Protein AF-A0A7R9KIY1-F1 (afdb_monomer_lite)

Foldseek 3Di:
DVVVLVVLQCVLQVLQVVLVVCCVVPPQPCVPDPVSVVVNVVSNVVSVVSNVCNVVCVCVVCCVPDPPVVVVVVVVVVVVVDPDPPDVVNVVVVVVVVVVVVVVVVVVVVVVVVVD

InterPro domains:
  IPR000276 G protein-coupled receptor, rhodopsin-like [PF00001] (1-62)
  IPR017452 GPCR, rhodopsin-like, 7TM [PS50262] (1-62)

Radius of gyration: 32.52 Å; chains: 1; bounding box: 40×42×98 Å

Sequence (116 aa):
MLITIVILFAVCWLPIHIFNIIVWFFPPNINKSKTLYMTYVFSYFFSHFLSMSHSFINPFVYGFMSENFKLSLRRLLTRMRYKPRLTDTEMDKLEALETSHNTQELSRLNSLIKRN

Structure (mmCIF, N/CA/C/O backbone):
data_AF-A0A7R9KIY1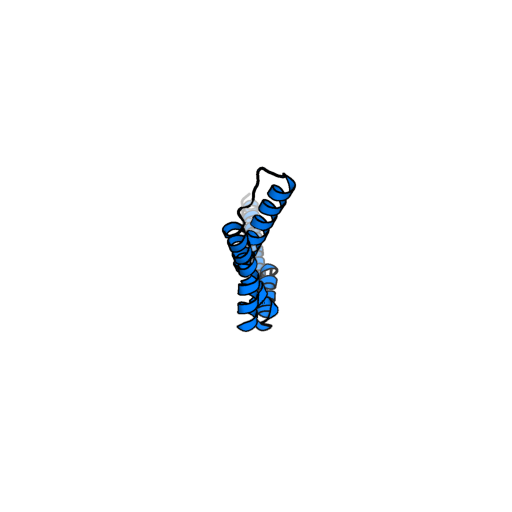-F1
#
_entry.id   AF-A0A7R9KIY1-F1
#
loop_
_atom_site.group_PDB
_atom_site.id
_atom_site.type_symbol
_atom_site.label_atom_id
_atom_site.label_alt_id
_atom_site.label_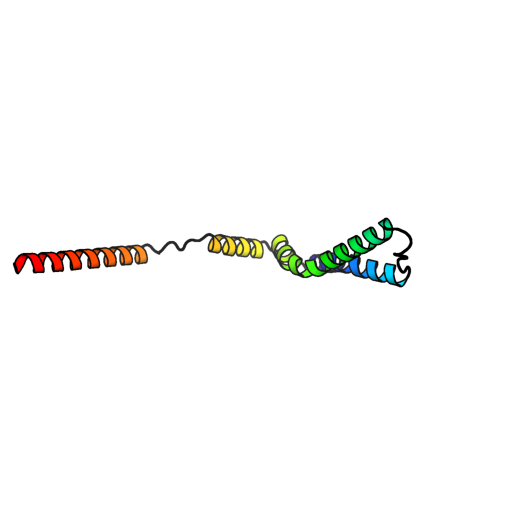comp_id
_atom_site.label_asym_id
_atom_site.label_entity_id
_atom_site.label_seq_id
_atom_site.pdbx_PDB_ins_code
_atom_site.Cartn_x
_atom_site.Cartn_y
_atom_site.Cartn_z
_atom_site.occupancy
_atom_site.B_iso_or_equiv
_atom_site.auth_seq_id
_atom_site.auth_comp_id
_atom_site.auth_asym_id
_atom_site.auth_atom_id
_atom_site.pdbx_PDB_model_num
ATOM 1 N N . MET A 1 1 ? -16.150 -12.397 -0.263 1.00 69.12 1 MET A N 1
ATOM 2 C CA . MET A 1 1 ? -14.882 -12.065 0.423 1.00 69.12 1 MET A CA 1
ATOM 3 C C . MET A 1 1 ? -13.694 -12.554 -0.376 1.00 69.12 1 MET A C 1
ATOM 5 O O . MET A 1 1 ? -12.835 -11.758 -0.720 1.00 69.12 1 MET A O 1
ATOM 9 N N . LEU A 1 2 ? -13.696 -13.831 -0.754 1.00 76.38 2 LEU A N 1
ATOM 10 C CA . LEU A 1 2 ? -12.615 -14.452 -1.516 1.00 76.38 2 LEU A CA 1
ATOM 11 C C . LEU A 1 2 ? -12.383 -13.805 -2.894 1.00 76.38 2 LEU A C 1
ATOM 13 O O . LEU A 1 2 ? -11.256 -13.459 -3.217 1.00 76.38 2 LEU A O 1
ATOM 17 N N . ILE A 1 3 ? -13.451 -13.534 -3.652 1.00 77.25 3 ILE A N 1
ATOM 18 C CA . ILE A 1 3 ? -13.353 -12.897 -4.980 1.00 77.25 3 ILE A CA 1
ATOM 19 C C . ILE A 1 3 ? -12.703 -11.505 -4.896 1.00 77.25 3 ILE A C 1
ATOM 21 O O . ILE A 1 3 ? -11.846 -11.180 -5.706 1.00 77.25 3 ILE A O 1
ATOM 25 N N . THR A 1 4 ? -13.048 -10.702 -3.885 1.00 77.62 4 THR A N 1
ATOM 26 C CA . THR A 1 4 ? -12.449 -9.375 -3.663 1.00 77.62 4 THR A CA 1
ATOM 27 C C . THR A 1 4 ? -10.948 -9.474 -3.404 1.00 77.62 4 THR A C 1
ATOM 29 O O . THR A 1 4 ? -10.176 -8.724 -3.991 1.00 77.62 4 THR A O 1
ATOM 32 N N . ILE A 1 5 ? -10.529 -10.431 -2.573 1.00 78.88 5 ILE A N 1
ATOM 33 C CA . ILE A 1 5 ? -9.111 -10.681 -2.287 1.00 78.88 5 ILE A CA 1
ATOM 34 C C . ILE A 1 5 ? -8.377 -11.107 -3.563 1.00 78.88 5 ILE A C 1
ATOM 36 O O . ILE A 1 5 ? -7.315 -10.572 -3.859 1.00 78.88 5 ILE A O 1
ATOM 40 N N . VAL A 1 6 ? -8.967 -12.012 -4.349 1.00 83.25 6 VAL A N 1
ATOM 41 C CA . VAL A 1 6 ? -8.387 -12.496 -5.612 1.00 83.25 6 VAL A CA 1
ATOM 42 C C . VAL A 1 6 ? -8.244 -11.368 -6.635 1.00 83.25 6 VAL A C 1
ATOM 44 O O . VAL A 1 6 ? -7.194 -11.247 -7.260 1.00 83.25 6 VAL A O 1
ATOM 47 N N . ILE A 1 7 ? -9.257 -10.508 -6.779 1.00 82.75 7 ILE A N 1
ATOM 48 C CA . ILE A 1 7 ? -9.200 -9.357 -7.689 1.00 82.75 7 ILE A CA 1
ATOM 49 C C . ILE A 1 7 ? -8.109 -8.377 -7.250 1.00 82.75 7 ILE A C 1
ATOM 51 O O . ILE A 1 7 ? -7.324 -7.944 -8.087 1.00 82.75 7 ILE A O 1
ATOM 55 N N . LEU A 1 8 ? -8.013 -8.038 -5.960 1.00 81.31 8 LEU A N 1
ATOM 56 C CA . LEU A 1 8 ? -6.982 -7.102 -5.498 1.00 81.31 8 LEU A CA 1
ATOM 57 C C . LEU A 1 8 ? -5.574 -7.689 -5.601 1.00 81.31 8 LEU A C 1
ATOM 59 O O . LEU A 1 8 ? -4.653 -6.981 -6.001 1.00 81.31 8 LEU A O 1
ATOM 63 N N . PHE A 1 9 ? -5.410 -8.977 -5.299 1.00 81.25 9 PHE A N 1
ATOM 64 C CA . PHE A 1 9 ? -4.146 -9.673 -5.508 1.00 81.25 9 PHE A CA 1
ATOM 65 C C . PHE A 1 9 ? -3.722 -9.595 -6.978 1.00 81.25 9 PHE A C 1
ATOM 67 O O . PHE A 1 9 ? -2.605 -9.173 -7.279 1.00 81.25 9 PHE A O 1
ATOM 74 N N . ALA A 1 10 ? -4.644 -9.901 -7.897 1.00 84.62 10 ALA A N 1
ATOM 75 C CA . ALA A 1 10 ? -4.399 -9.799 -9.328 1.00 84.62 10 ALA A CA 1
ATOM 76 C C . ALA A 1 10 ? -4.047 -8.363 -9.747 1.00 84.62 10 ALA A C 1
ATOM 78 O O . ALA A 1 10 ? -3.036 -8.164 -10.406 1.00 84.62 10 ALA A O 1
ATOM 79 N N . VAL A 1 11 ? -4.807 -7.347 -9.327 1.00 83.50 11 VAL A N 1
ATOM 80 C CA . VAL A 1 11 ? -4.558 -5.940 -9.703 1.00 83.50 11 VAL A CA 1
ATOM 81 C C . VAL A 1 11 ? -3.218 -5.418 -9.171 1.00 83.50 11 VAL A C 1
ATOM 83 O O . VAL A 1 11 ? -2.573 -4.618 -9.844 1.00 83.50 11 VAL A O 1
ATOM 86 N N . CYS A 1 12 ? -2.761 -5.875 -8.004 1.00 85.81 12 CYS A N 1
ATOM 87 C CA . CYS A 1 12 ? -1.471 -5.460 -7.446 1.00 85.81 12 CYS A CA 1
ATOM 88 C C . CYS A 1 12 ? -0.267 -6.146 -8.089 1.00 85.81 12 CYS A C 1
ATOM 90 O O . CYS A 1 12 ? 0.796 -5.537 -8.200 1.00 85.81 12 CYS A O 1
ATOM 92 N N . TRP A 1 13 ? -0.419 -7.401 -8.506 1.00 84.62 13 TRP A N 1
ATOM 93 C CA . TRP A 1 13 ? 0.678 -8.203 -9.050 1.00 84.62 13 TRP A CA 1
ATOM 94 C C . TRP A 1 13 ? 0.770 -8.130 -10.577 1.00 84.62 13 TRP A C 1
ATOM 96 O O . TRP A 1 13 ? 1.859 -8.185 -11.147 1.00 84.62 13 TRP A O 1
ATOM 106 N N . LEU A 1 14 ? -0.356 -7.952 -11.265 1.00 86.25 14 LEU A N 1
ATOM 107 C CA . LEU A 1 14 ? -0.417 -7.873 -12.723 1.00 86.25 14 LEU A CA 1
ATOM 108 C C . LEU A 1 14 ? 0.515 -6.798 -13.331 1.00 86.25 14 LEU A C 1
ATOM 110 O O . LEU A 1 14 ? 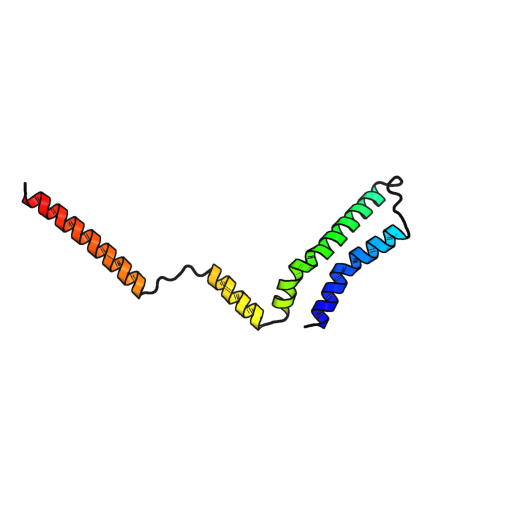1.219 -7.126 -14.284 1.00 86.25 14 LEU A O 1
ATOM 114 N N . PRO A 1 15 ? 0.611 -5.563 -12.800 1.00 86.50 15 PRO A N 1
ATOM 115 C CA . PRO A 1 15 ? 1.453 -4.510 -13.370 1.00 86.50 15 PRO A CA 1
ATOM 116 C C . PRO A 1 15 ? 2.933 -4.890 -13.408 1.00 86.50 15 PRO A C 1
ATOM 118 O O . PRO A 1 15 ? 3.596 -4.674 -14.420 1.00 86.50 15 PRO A O 1
ATOM 121 N N . ILE A 1 16 ? 3.448 -5.504 -12.336 1.00 88.00 16 ILE A N 1
ATOM 122 C CA . ILE A 1 16 ? 4.861 -5.887 -12.263 1.00 88.00 16 ILE A CA 1
ATOM 123 C C . ILE A 1 16 ? 5.174 -7.098 -13.142 1.00 88.00 16 ILE A C 1
ATOM 125 O O . ILE A 1 16 ? 6.228 -7.139 -13.774 1.00 88.00 16 ILE A O 1
ATOM 129 N N . HIS A 1 17 ? 4.244 -8.049 -13.260 1.00 88.56 17 HIS A N 1
ATOM 130 C CA . HIS A 1 17 ? 4.400 -9.169 -14.186 1.00 88.56 17 HIS A CA 1
ATOM 131 C C . HIS A 1 17 ? 4.373 -8.711 -15.643 1.00 88.56 17 HIS A C 1
ATOM 133 O O . HIS A 1 17 ? 5.241 -9.113 -16.414 1.00 88.56 17 HIS A O 1
ATOM 139 N N . ILE A 1 18 ? 3.438 -7.828 -16.007 1.00 88.94 18 ILE A N 1
ATOM 140 C CA . ILE A 1 18 ? 3.384 -7.235 -17.348 1.00 88.94 18 ILE A CA 1
ATOM 141 C C . ILE A 1 18 ? 4.674 -6.463 -17.634 1.00 88.94 18 ILE A C 1
ATOM 143 O O . ILE A 1 18 ? 5.273 -6.657 -18.689 1.00 88.94 18 ILE A O 1
ATOM 147 N N . PHE A 1 19 ? 5.140 -5.637 -16.694 1.00 88.31 19 PHE A N 1
ATOM 148 C CA . PHE A 1 19 ? 6.384 -4.888 -16.851 1.00 88.31 19 PHE A CA 1
ATOM 149 C C . PHE A 1 19 ? 7.584 -5.817 -17.078 1.00 88.31 19 PHE A C 1
ATOM 151 O O . PHE A 1 19 ? 8.323 -5.632 -18.041 1.00 88.31 19 PHE A O 1
ATOM 158 N N . ASN A 1 20 ? 7.743 -6.860 -16.258 1.00 87.69 20 ASN A N 1
ATOM 159 C CA . ASN A 1 20 ? 8.834 -7.824 -16.410 1.00 87.69 20 ASN A CA 1
ATOM 160 C C . ASN A 1 20 ? 8.783 -8.562 -17.755 1.00 87.69 20 ASN A C 1
ATOM 162 O O . ASN A 1 20 ? 9.823 -8.741 -18.385 1.00 87.69 20 ASN A O 1
ATOM 166 N N . ILE A 1 21 ? 7.591 -8.948 -18.222 1.00 91.50 21 ILE A N 1
ATOM 167 C CA . ILE A 1 21 ? 7.407 -9.581 -19.536 1.00 91.50 21 ILE A CA 1
ATOM 168 C C . ILE A 1 21 ? 7.824 -8.619 -20.656 1.00 91.50 21 ILE A C 1
ATOM 170 O O . ILE A 1 21 ? 8.582 -9.006 -21.543 1.00 91.50 21 ILE A O 1
ATOM 174 N N . ILE A 1 22 ? 7.383 -7.358 -20.604 1.00 88.19 22 ILE A N 1
ATOM 175 C CA . ILE A 1 22 ? 7.739 -6.344 -21.606 1.00 88.19 22 ILE A CA 1
ATOM 176 C C . ILE A 1 22 ? 9.253 -6.144 -21.655 1.00 88.19 22 ILE A C 1
ATOM 178 O O . ILE A 1 22 ? 9.820 -6.136 -22.740 1.00 88.19 22 ILE A O 1
ATOM 182 N N . VAL A 1 23 ? 9.914 -6.027 -20.504 1.00 87.06 23 VAL A N 1
ATOM 183 C CA . VAL A 1 23 ? 11.372 -5.847 -20.433 1.00 87.06 23 VAL A CA 1
ATOM 184 C C . VAL A 1 23 ? 12.122 -7.066 -20.964 1.00 87.06 23 VAL A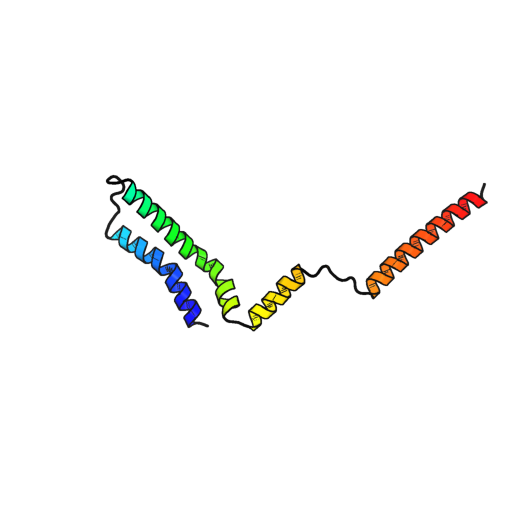 C 1
ATOM 186 O O . VAL A 1 23 ? 13.169 -6.912 -21.590 1.00 87.06 23 VAL A O 1
ATOM 189 N N . TRP A 1 24 ? 11.584 -8.266 -20.746 1.00 88.69 24 TRP A N 1
ATOM 190 C CA . TRP A 1 24 ? 12.185 -9.506 -21.227 1.00 88.69 24 TRP A CA 1
ATOM 191 C C . TRP A 1 24 ? 12.115 -9.641 -22.754 1.00 88.69 24 TRP A C 1
ATOM 193 O O . TRP A 1 24 ? 13.115 -9.983 -23.380 1.00 88.69 24 TRP A O 1
ATOM 203 N N . PHE A 1 25 ? 10.966 -9.331 -23.367 1.00 89.00 25 PHE A N 1
ATOM 204 C CA . PHE A 1 25 ? 10.793 -9.400 -24.826 1.00 89.00 25 PHE A CA 1
ATOM 205 C C . PHE A 1 25 ? 11.337 -8.173 -25.571 1.00 89.00 25 PHE A C 1
ATOM 207 O O . PHE A 1 25 ? 11.815 -8.291 -26.698 1.00 89.00 25 PHE A O 1
ATOM 214 N N . PHE A 1 26 ? 11.263 -6.994 -24.956 1.00 83.75 26 PHE A N 1
ATOM 215 C CA . PHE A 1 26 ? 11.650 -5.711 -25.539 1.00 83.75 26 PHE A CA 1
ATOM 216 C C . PHE A 1 26 ? 12.568 -4.958 -24.572 1.00 83.75 26 PHE A C 1
ATOM 218 O O . PHE A 1 26 ? 12.128 -4.021 -23.895 1.00 83.75 26 PHE A O 1
ATOM 225 N N . PRO A 1 27 ? 13.856 -5.340 -24.496 1.00 79.38 27 PRO A N 1
ATOM 226 C CA . PRO A 1 27 ? 14.798 -4.672 -23.615 1.00 79.38 27 PRO A CA 1
ATOM 227 C C . PRO A 1 27 ? 14.872 -3.178 -23.971 1.00 79.38 27 PRO A C 1
ATOM 229 O O . PRO A 1 27 ? 15.110 -2.820 -25.133 1.00 79.38 27 PRO A O 1
ATOM 232 N N . PRO A 1 28 ? 14.646 -2.278 -22.998 1.00 72.81 28 PRO A N 1
ATOM 233 C CA . PRO A 1 28 ? 14.578 -0.852 -23.259 1.00 72.81 28 PRO A CA 1
ATOM 234 C C . PRO A 1 28 ? 15.943 -0.347 -23.718 1.00 72.81 28 PRO A C 1
ATOM 236 O O . PRO A 1 28 ? 16.957 -0.502 -23.037 1.00 72.81 28 PRO A O 1
ATOM 239 N N . ASN A 1 29 ? 15.971 0.316 -24.872 1.00 73.88 29 ASN A N 1
ATOM 240 C CA . ASN A 1 29 ? 17.187 0.936 -25.383 1.00 73.88 29 ASN A CA 1
ATOM 241 C C . ASN A 1 29 ? 17.391 2.308 -24.717 1.00 73.88 29 ASN A C 1
ATOM 243 O O . ASN A 1 29 ? 17.169 3.364 -25.314 1.00 73.88 29 ASN A O 1
ATOM 247 N N . ILE A 1 30 ? 17.766 2.265 -23.436 1.00 69.94 30 ILE A N 1
ATOM 248 C CA . ILE A 1 30 ? 17.894 3.407 -22.513 1.00 69.94 30 ILE A CA 1
ATOM 249 C C . ILE A 1 30 ? 18.864 4.499 -22.986 1.00 69.94 30 ILE A C 1
ATOM 251 O O . ILE A 1 30 ? 18.735 5.646 -22.567 1.00 69.94 30 ILE A O 1
ATOM 255 N N . ASN A 1 31 ? 19.767 4.186 -23.918 1.00 69.88 31 ASN A N 1
ATOM 256 C CA . ASN A 1 31 ? 20.727 5.146 -24.465 1.00 69.88 31 ASN A CA 1
ATOM 257 C C . ASN A 1 31 ? 20.167 6.008 -25.612 1.00 69.88 31 ASN A C 1
ATOM 259 O O . ASN A 1 31 ? 20.807 6.982 -25.996 1.00 69.88 31 ASN A O 1
ATOM 263 N N . LYS A 1 32 ? 18.991 5.684 -26.176 1.00 71.56 32 LYS A N 1
ATOM 264 C CA . LYS A 1 32 ? 18.449 6.405 -27.346 1.00 71.56 32 LYS A CA 1
ATOM 265 C C . LYS A 1 32 ? 17.647 7.662 -27.010 1.00 71.56 32 LYS A C 1
ATOM 267 O O . LYS A 1 32 ? 17.569 8.558 -27.843 1.00 71.56 32 LYS A O 1
ATOM 272 N N . SER A 1 33 ? 17.003 7.733 -25.843 1.00 79.00 33 SER A N 1
ATOM 273 C CA . SER A 1 33 ? 16.163 8.883 -25.482 1.00 79.00 33 SER A CA 1
ATOM 274 C C . SER A 1 33 ? 15.957 9.003 -23.975 1.00 79.00 33 SER A C 1
ATOM 276 O O . SER A 1 33 ? 15.524 8.058 -23.314 1.00 79.00 33 SER A O 1
ATOM 278 N N . LYS A 1 34 ? 16.178 10.213 -23.447 1.00 81.19 34 LYS A N 1
ATOM 279 C CA . LYS A 1 34 ? 15.921 10.563 -22.042 1.00 81.19 34 LYS A CA 1
ATOM 280 C C . LYS A 1 34 ? 14.453 10.345 -21.652 1.00 81.19 34 LYS A C 1
ATOM 282 O O . LYS A 1 34 ? 14.177 9.961 -20.520 1.00 81.19 34 LYS A O 1
ATOM 287 N N . THR A 1 35 ? 13.522 10.533 -22.589 1.00 81.25 35 THR A N 1
ATOM 288 C CA . THR A 1 35 ? 12.087 10.304 -22.364 1.00 81.25 35 THR A CA 1
ATOM 289 C C . THR A 1 35 ? 11.789 8.825 -22.126 1.00 81.25 35 THR A C 1
ATOM 291 O O . THR A 1 35 ? 11.097 8.497 -21.169 1.00 81.25 35 THR A O 1
ATOM 294 N N . LEU A 1 36 ? 12.375 7.924 -22.926 1.00 80.19 36 LEU A N 1
ATOM 295 C CA . LEU A 1 36 ? 12.199 6.475 -22.758 1.00 80.19 36 LEU A CA 1
ATOM 296 C C . LEU A 1 36 ? 12.768 5.986 -21.423 1.00 80.19 36 LEU A C 1
ATOM 298 O O . LEU A 1 36 ? 12.139 5.171 -20.750 1.00 80.19 36 LEU A O 1
ATOM 302 N N . TYR A 1 37 ? 13.922 6.520 -21.017 1.00 83.31 37 TYR A N 1
ATOM 303 C CA . TYR A 1 37 ? 14.506 6.229 -19.710 1.00 83.31 37 TYR A CA 1
ATOM 304 C C . TYR A 1 37 ? 13.582 6.661 -18.562 1.00 83.31 37 TYR A C 1
ATOM 306 O O . TYR A 1 37 ? 13.313 5.872 -17.660 1.00 83.31 37 TYR A O 1
ATOM 314 N N . MET A 1 38 ? 13.038 7.881 -18.611 1.00 85.25 38 MET A N 1
ATOM 315 C CA . MET A 1 38 ? 12.131 8.379 -17.570 1.00 85.25 38 MET A CA 1
ATOM 316 C C . MET A 1 38 ? 10.834 7.569 -17.489 1.00 85.25 38 MET A C 1
ATOM 318 O O . MET A 1 38 ? 10.404 7.228 -16.389 1.00 85.25 38 MET A O 1
ATOM 322 N N . THR A 1 39 ? 10.233 7.210 -18.628 1.00 85.31 39 THR A N 1
ATOM 323 C CA . THR A 1 39 ? 9.045 6.343 -18.663 1.00 85.31 39 THR A CA 1
ATOM 324 C C . THR A 1 39 ? 9.346 4.969 -18.073 1.00 85.31 39 THR A C 1
ATOM 326 O O . THR A 1 39 ? 8.573 4.486 -17.252 1.00 85.31 39 THR A O 1
ATOM 329 N N . TYR A 1 40 ? 10.483 4.363 -18.425 1.00 86.69 40 TYR A N 1
ATOM 330 C CA . TYR A 1 40 ? 10.906 3.081 -17.863 1.00 86.69 40 TYR A CA 1
ATOM 331 C C . TYR A 1 40 ?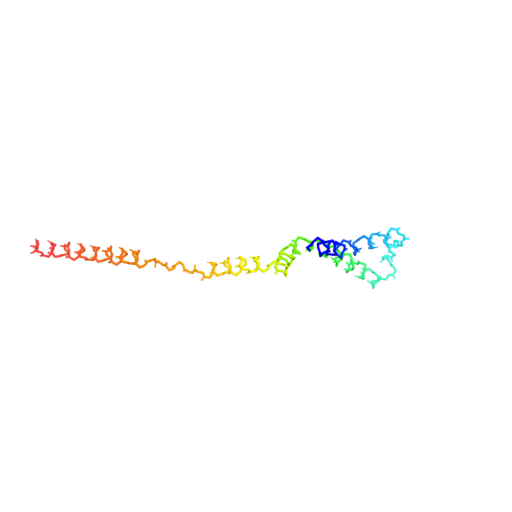 11.048 3.146 -16.338 1.00 86.69 40 TYR A C 1
ATOM 333 O O . TYR A 1 40 ? 10.463 2.332 -15.626 1.00 86.69 40 TYR A O 1
ATOM 341 N N . VAL A 1 41 ? 11.780 4.145 -15.838 1.00 88.00 41 VAL A N 1
ATOM 342 C CA . VAL A 1 41 ? 12.007 4.343 -14.402 1.00 88.00 41 VAL A CA 1
ATOM 343 C C . VAL A 1 41 ? 10.684 4.573 -13.674 1.00 88.00 41 VAL A C 1
ATOM 345 O O . VAL A 1 41 ? 10.415 3.916 -12.670 1.00 88.00 41 VAL A O 1
ATOM 348 N N . PHE A 1 42 ? 9.824 5.451 -14.194 1.00 89.06 42 PHE A N 1
ATOM 349 C CA . PHE A 1 42 ? 8.521 5.728 -13.596 1.00 89.06 42 PHE A CA 1
ATOM 350 C C . PHE A 1 42 ? 7.631 4.481 -13.559 1.00 89.06 42 PHE A C 1
ATOM 352 O O . PHE A 1 42 ? 7.088 4.152 -12.507 1.00 89.06 42 PHE A O 1
ATOM 359 N N . SER A 1 43 ? 7.518 3.749 -14.671 1.00 87.19 43 SER A N 1
ATOM 360 C CA . SER A 1 43 ? 6.730 2.515 -14.741 1.00 87.19 43 SER A CA 1
ATOM 361 C C . SER A 1 43 ? 7.271 1.423 -13.819 1.00 87.19 43 SER A C 1
ATOM 363 O O . SER A 1 43 ? 6.473 0.720 -13.197 1.00 87.19 43 SER A O 1
ATOM 365 N N . TYR A 1 44 ? 8.594 1.305 -13.676 1.00 88.56 44 TYR A N 1
ATOM 366 C CA . TYR A 1 44 ? 9.221 0.384 -12.730 1.00 88.56 44 TYR A CA 1
ATOM 367 C C . TYR A 1 44 ? 8.851 0.734 -11.285 1.00 88.56 44 TYR A C 1
ATOM 369 O O . TYR A 1 44 ? 8.303 -0.103 -10.567 1.00 88.56 44 TYR A O 1
ATOM 377 N N . PHE A 1 45 ? 9.081 1.985 -10.871 1.00 90.25 45 PHE A N 1
ATOM 378 C CA . PHE A 1 45 ? 8.765 2.437 -9.516 1.00 90.25 45 PHE A CA 1
ATOM 379 C C . PHE A 1 45 ? 7.273 2.333 -9.209 1.00 90.25 45 PHE A C 1
ATOM 381 O O . PHE A 1 45 ? 6.906 1.867 -8.133 1.00 90.25 45 PHE A O 1
ATOM 388 N N . PHE A 1 46 ? 6.412 2.710 -10.153 1.00 89.19 46 PHE A N 1
ATOM 389 C CA . PHE A 1 46 ? 4.966 2.614 -9.995 1.00 89.19 46 PHE A CA 1
ATOM 390 C C . PHE A 1 46 ? 4.508 1.160 -9.824 1.00 89.19 46 PHE A C 1
ATOM 392 O O . PHE A 1 46 ? 3.774 0.850 -8.886 1.00 89.19 46 PHE A O 1
ATOM 399 N N . SER A 1 47 ? 4.990 0.248 -10.675 1.00 88.69 47 SER A N 1
ATOM 400 C CA . SER A 1 47 ? 4.637 -1.177 -10.600 1.00 88.69 47 SER A CA 1
ATOM 401 C C . SER A 1 47 ? 5.141 -1.819 -9.307 1.00 88.69 47 SER A C 1
ATOM 403 O O . SER A 1 47 ? 4.425 -2.587 -8.665 1.00 88.69 47 SER A O 1
ATOM 405 N N . HIS A 1 48 ? 6.355 -1.466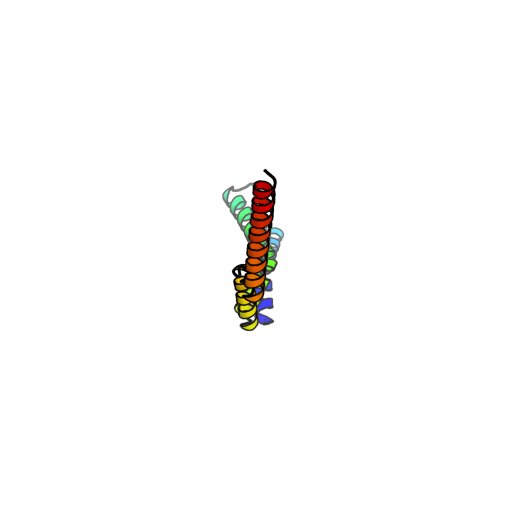 -8.882 1.00 87.19 48 HIS A N 1
ATOM 406 C CA . HIS A 1 48 ? 6.929 -1.953 -7.633 1.00 87.19 48 HIS A CA 1
ATOM 407 C C . HIS A 1 48 ? 6.177 -1.410 -6.410 1.00 87.19 48 HIS A C 1
ATOM 409 O O . HIS A 1 48 ? 5.905 -2.149 -5.463 1.00 87.19 48 HIS A O 1
ATOM 415 N N . PHE A 1 49 ? 5.803 -0.131 -6.424 1.00 87.75 49 PHE A N 1
ATOM 416 C CA . PHE A 1 49 ? 5.004 0.481 -5.367 1.00 87.75 49 PHE A CA 1
ATOM 417 C C . PHE A 1 49 ? 3.626 -0.181 -5.240 1.00 87.75 49 PHE A C 1
ATOM 419 O O . PHE A 1 49 ? 3.166 -0.471 -4.133 1.00 87.75 49 PHE A O 1
ATOM 426 N N . LEU A 1 50 ? 2.987 -0.478 -6.372 1.00 86.38 50 LEU A N 1
ATOM 427 C CA . LEU A 1 50 ? 1.673 -1.108 -6.412 1.00 86.38 50 LEU A CA 1
ATOM 428 C C . LEU A 1 50 ? 1.704 -2.561 -5.906 1.00 86.38 50 LEU A C 1
ATOM 430 O O . LEU A 1 50 ? 0.808 -2.963 -5.163 1.00 86.38 50 LEU A O 1
ATOM 434 N N . SER A 1 51 ? 2.770 -3.307 -6.210 1.00 84.94 51 SER A N 1
ATOM 435 C CA . SER A 1 51 ? 2.996 -4.647 -5.651 1.00 84.94 51 SER A CA 1
ATOM 436 C C . SER A 1 51 ? 3.217 -4.603 -4.132 1.00 84.94 51 SER A C 1
ATOM 438 O O . SER A 1 51 ? 2.568 -5.332 -3.384 1.00 84.94 51 SER A O 1
ATOM 440 N N . MET A 1 52 ? 4.037 -3.670 -3.635 1.00 81.25 52 MET A N 1
ATOM 441 C CA . MET A 1 52 ? 4.268 -3.500 -2.189 1.00 81.25 52 MET A CA 1
ATOM 442 C C . MET A 1 52 ? 3.009 -3.038 -1.434 1.00 81.25 52 MET A C 1
ATOM 444 O O . MET A 1 52 ? 2.819 -3.373 -0.262 1.00 81.25 52 MET A O 1
ATOM 448 N N . SER A 1 53 ? 2.107 -2.323 -2.112 1.00 82.44 53 SER A N 1
ATOM 449 C CA . SER A 1 53 ? 0.819 -1.886 -1.558 1.00 82.44 53 SER A CA 1
ATOM 450 C C . SER A 1 53 ? -0.141 -3.045 -1.254 1.00 82.44 53 SER A C 1
ATOM 452 O O . SER A 1 53 ? -1.093 -2.853 -0.496 1.00 82.44 53 SER A O 1
ATOM 454 N N . HIS A 1 54 ? 0.136 -4.262 -1.741 1.00 77.69 54 HIS A N 1
ATOM 455 C CA . HIS A 1 54 ? -0.574 -5.490 -1.363 1.00 77.69 54 HIS A CA 1
ATOM 456 C C . HIS A 1 54 ? -0.681 -5.663 0.166 1.00 77.69 54 HIS A C 1
ATOM 458 O O . HIS A 1 54 ? -1.709 -6.099 0.680 1.00 77.69 54 HIS A O 1
ATOM 464 N N . SER A 1 55 ? 0.332 -5.223 0.918 1.00 74.81 55 SER A N 1
ATOM 465 C CA . SER A 1 55 ? 0.330 -5.261 2.386 1.00 74.81 55 SER A CA 1
ATOM 466 C C . SER A 1 55 ? -0.657 -4.265 3.017 1.00 74.81 55 SER A C 1
ATOM 468 O O . SER A 1 55 ? -1.297 -4.587 4.021 1.00 74.81 55 SER A O 1
ATOM 470 N N . PHE A 1 56 ? -0.819 -3.078 2.416 1.00 67.75 56 PHE A N 1
ATOM 471 C CA . PHE A 1 56 ? -1.737 -2.010 2.858 1.00 67.75 56 PHE A CA 1
ATOM 472 C C . PHE A 1 56 ? -3.199 -2.281 2.506 1.00 67.75 56 PHE A C 1
ATOM 474 O O . PHE A 1 56 ? -4.118 -1.735 3.120 1.00 67.75 56 PHE A O 1
ATOM 481 N N . ILE A 1 57 ? -3.418 -3.143 1.524 1.00 71.25 57 ILE A N 1
ATOM 482 C CA . ILE A 1 57 ? -4.742 -3.539 1.074 1.00 71.25 57 ILE A CA 1
ATOM 483 C C . ILE A 1 57 ? -5.469 -4.399 2.110 1.00 71.25 57 ILE A C 1
ATOM 485 O O . ILE A 1 57 ? -6.696 -4.362 2.169 1.00 71.25 57 ILE A O 1
ATOM 489 N N . ASN A 1 58 ? -4.743 -5.103 2.980 1.00 69.81 58 ASN A N 1
ATOM 490 C CA . ASN A 1 58 ? -5.332 -5.963 4.004 1.00 69.81 58 ASN A CA 1
ATOM 491 C C . ASN A 1 58 ? -6.346 -5.196 4.893 1.00 69.81 58 ASN A C 1
ATOM 493 O O . ASN A 1 58 ? -7.522 -5.564 4.889 1.00 69.81 58 ASN A O 1
ATOM 497 N N . PRO A 1 59 ? -5.995 -4.073 5.559 1.00 66.12 59 PRO A N 1
ATOM 498 C CA . PRO A 1 59 ? -6.962 -3.220 6.261 1.00 66.12 59 PRO A CA 1
ATOM 499 C C . PRO A 1 59 ? -8.130 -2.706 5.408 1.00 66.12 59 PRO A C 1
ATOM 501 O O . PRO A 1 59 ? -9.237 -2.582 5.927 1.00 66.12 59 PRO A O 1
ATOM 504 N N . PHE A 1 60 ? -7.913 -2.407 4.123 1.00 66.38 60 PHE A N 1
ATOM 505 C CA . PHE A 1 60 ? -8.967 -1.938 3.214 1.00 66.38 60 PHE A CA 1
ATOM 506 C C . PHE A 1 60 ? -9.972 -3.044 2.889 1.00 66.38 60 PHE A C 1
ATOM 508 O O . PHE A 1 60 ? -11.175 -2.812 2.954 1.00 66.38 60 PHE A O 1
ATOM 515 N N . VAL A 1 61 ? -9.502 -4.259 2.610 1.00 68.31 61 VAL A N 1
ATOM 516 C CA . VAL A 1 61 ? -10.357 -5.425 2.350 1.00 68.31 61 VAL A CA 1
ATOM 517 C C . VAL A 1 61 ? -11.209 -5.749 3.576 1.00 68.31 61 VAL A C 1
ATOM 519 O O . VAL A 1 61 ? -12.421 -5.933 3.452 1.00 68.31 61 VAL A O 1
ATOM 522 N N . TYR A 1 62 ? -10.609 -5.756 4.772 1.00 67.19 62 TYR A N 1
ATOM 523 C CA . TYR A 1 62 ? -11.352 -5.996 6.012 1.00 67.19 62 TYR A CA 1
ATOM 524 C C . TYR A 1 62 ? -12.281 -4.827 6.367 1.00 67.19 62 TYR A C 1
ATOM 526 O O . TYR A 1 62 ? -13.416 -5.048 6.790 1.00 67.19 62 TYR A O 1
ATOM 534 N N . GLY A 1 63 ? -11.835 -3.587 6.153 1.00 64.81 63 GLY A N 1
ATOM 535 C CA . GLY A 1 63 ? -12.580 -2.368 6.459 1.00 64.81 63 GLY A CA 1
ATOM 536 C C . GLY A 1 63 ? -13.765 -2.103 5.533 1.00 64.81 63 GLY A C 1
ATOM 537 O O . GLY A 1 63 ? -14.757 -1.541 5.985 1.00 64.81 63 GLY A O 1
ATOM 538 N N . PHE A 1 64 ? -13.707 -2.512 4.264 1.00 59.22 64 PHE A N 1
ATOM 539 C CA . PHE A 1 64 ? -14.813 -2.304 3.323 1.00 59.22 64 PHE A CA 1
ATOM 540 C C . PHE A 1 64 ? -15.865 -3.412 3.388 1.00 59.22 64 PHE A C 1
ATOM 542 O O . PHE A 1 64 ? -17.034 -3.166 3.104 1.00 59.22 64 PHE A O 1
ATOM 549 N N . MET A 1 65 ? -15.467 -4.629 3.766 1.00 58.88 65 MET A N 1
ATOM 550 C CA . MET A 1 65 ? -16.304 -5.811 3.566 1.00 58.88 65 MET A CA 1
ATOM 551 C C . MET A 1 65 ? -16.879 -6.413 4.855 1.00 58.88 65 MET A C 1
ATOM 553 O O . MET A 1 65 ? -17.793 -7.231 4.794 1.00 58.88 65 MET A O 1
ATOM 557 N N . SER A 1 66 ? -16.390 -6.000 6.024 1.00 61.22 66 SER A N 1
ATOM 558 C CA . SER A 1 66 ? -16.923 -6.440 7.312 1.00 61.22 66 SER A CA 1
ATOM 559 C C . SER A 1 66 ? -17.431 -5.245 8.119 1.00 61.22 66 SER A C 1
ATOM 561 O O . SER A 1 66 ? -16.655 -4.487 8.702 1.00 61.22 66 SER A O 1
ATOM 563 N N . GLU A 1 67 ? -18.757 -5.096 8.196 1.00 62.66 67 GLU A N 1
ATOM 564 C CA . GLU A 1 67 ? -19.438 -4.202 9.150 1.00 62.66 67 GLU A CA 1
ATOM 565 C C . GLU A 1 67 ? -18.924 -4.436 10.585 1.00 62.66 67 GLU A C 1
ATOM 567 O O . GLU A 1 67 ? -18.654 -3.488 11.326 1.00 62.66 67 GLU A O 1
ATOM 572 N N . ASN A 1 68 ? -18.651 -5.700 10.934 1.00 61.81 68 ASN A N 1
ATOM 573 C CA . ASN A 1 68 ? -18.080 -6.097 12.222 1.00 61.81 68 ASN A CA 1
ATOM 574 C C . ASN A 1 68 ? -16.652 -5.552 12.424 1.00 61.81 68 ASN A C 1
ATOM 576 O O . ASN A 1 68 ? -16.289 -5.155 13.532 1.00 61.81 68 ASN A O 1
ATOM 580 N N . PHE A 1 69 ? -15.840 -5.476 11.364 1.00 65.19 69 PHE A N 1
ATOM 581 C CA . PHE A 1 69 ? -14.488 -4.917 11.432 1.00 65.19 69 PHE A CA 1
ATOM 582 C C . PHE A 1 69 ? -14.509 -3.390 11.526 1.00 65.19 69 PHE A C 1
ATOM 584 O O . PHE A 1 69 ? -13.751 -2.828 12.310 1.00 65.19 69 PHE A O 1
ATOM 591 N N . LYS A 1 70 ? -15.427 -2.713 10.820 1.00 66.75 70 LYS A N 1
ATOM 592 C CA . LYS A 1 70 ? -15.667 -1.262 10.968 1.00 66.75 70 LYS A CA 1
ATOM 593 C C . LYS A 1 70 ? -16.116 -0.906 12.382 1.00 66.75 70 LYS A C 1
ATOM 595 O O . LYS A 1 70 ? -15.746 0.153 12.890 1.00 66.75 70 LYS A O 1
ATOM 600 N N . LEU A 1 71 ? -16.885 -1.781 13.029 1.00 68.62 71 LEU A N 1
ATOM 601 C CA . LEU A 1 71 ? -17.278 -1.619 14.426 1.00 68.62 71 LEU A CA 1
ATOM 602 C C . LEU A 1 71 ? -16.071 -1.773 15.369 1.00 68.62 71 LEU A C 1
ATOM 604 O O . LEU A 1 71 ? -15.892 -0.947 16.261 1.00 68.62 71 LEU A O 1
ATOM 608 N N . SER A 1 72 ? -15.206 -2.767 15.138 1.00 68.06 72 SER A N 1
ATOM 609 C CA . SER A 1 72 ? -13.978 -3.005 15.919 1.00 68.06 72 SER A CA 1
ATOM 610 C C . SER A 1 72 ? -12.907 -1.922 15.714 1.00 68.06 72 SER A C 1
ATOM 612 O O . SER A 1 72 ? -12.574 -1.241 16.673 1.00 68.06 72 SER A O 1
ATOM 614 N N . LEU A 1 73 ? -12.437 -1.685 14.485 1.00 71.44 73 LEU A N 1
ATOM 615 C CA . LEU A 1 73 ? -12.519 -0.374 13.835 1.00 71.44 73 LEU A CA 1
ATOM 616 C C . LEU A 1 73 ? -12.638 0.896 14.697 1.00 71.44 73 LEU A C 1
ATOM 618 O O . LEU A 1 73 ? -11.716 1.415 15.330 1.00 71.44 73 LEU A O 1
ATOM 622 N N . ARG A 1 74 ? -13.881 1.385 14.693 1.00 69.50 74 ARG A N 1
ATOM 623 C CA . ARG A 1 74 ? -14.374 2.515 15.468 1.00 69.50 74 ARG A CA 1
ATOM 624 C C . ARG A 1 74 ? -14.126 2.330 16.956 1.00 69.50 74 ARG A C 1
ATOM 626 O O . ARG A 1 74 ? -13.688 3.285 17.578 1.00 69.50 74 ARG A O 1
ATOM 633 N N . ARG A 1 75 ? -14.348 1.150 17.544 1.00 69.31 75 ARG A N 1
ATOM 634 C CA . ARG A 1 75 ? -14.083 0.908 18.976 1.00 69.31 75 ARG A CA 1
ATOM 635 C C . ARG A 1 75 ? -12.608 1.106 19.338 1.00 69.31 75 ARG A C 1
ATOM 637 O O . ARG A 1 75 ? -12.333 1.741 20.350 1.00 69.31 75 ARG A O 1
ATOM 644 N N . LEU A 1 76 ? -11.673 0.642 18.510 1.00 71.75 76 LEU A N 1
ATOM 645 C CA . LEU A 1 76 ? -10.233 0.833 18.699 1.00 71.75 76 LEU A CA 1
ATOM 646 C C . LEU A 1 76 ? -9.859 2.316 18.573 1.00 71.75 76 LEU A C 1
ATOM 648 O O . LEU A 1 76 ? -9.205 2.865 19.454 1.00 71.75 76 LEU A O 1
ATOM 652 N N . LEU A 1 77 ? -10.344 2.992 17.528 1.00 70.38 77 LEU A N 1
ATOM 653 C CA . LEU A 1 77 ? -10.106 4.425 17.318 1.00 70.38 77 LEU A CA 1
ATOM 654 C C . LEU A 1 77 ? -10.741 5.295 18.413 1.00 70.38 77 LEU A C 1
ATOM 656 O O . LEU A 1 77 ? -10.178 6.313 18.807 1.00 70.38 77 LEU A O 1
ATOM 660 N N . THR A 1 78 ? -11.890 4.878 18.942 1.00 69.44 78 THR A N 1
ATOM 661 C CA . THR A 1 78 ? -12.572 5.566 20.044 1.00 69.44 78 THR A CA 1
ATOM 662 C C . THR A 1 78 ? -11.858 5.298 21.364 1.00 69.44 78 THR A C 1
ATOM 664 O O . THR A 1 78 ? -11.760 6.217 22.163 1.00 69.44 78 THR A O 1
ATOM 667 N N . ARG A 1 79 ? -11.271 4.107 21.573 1.00 60.34 79 ARG A N 1
ATOM 668 C CA . ARG A 1 79 ? -10.367 3.828 22.704 1.00 60.34 79 ARG A CA 1
ATOM 669 C C . ARG A 1 79 ? -9.065 4.622 22.633 1.00 60.34 79 ARG A C 1
ATOM 671 O O . ARG A 1 79 ? -8.622 5.101 23.664 1.00 60.34 79 ARG A O 1
ATOM 678 N N . MET A 1 80 ? -8.501 4.848 21.447 1.00 58.69 80 MET A N 1
ATOM 679 C CA . MET A 1 80 ? -7.347 5.750 21.286 1.00 58.69 80 MET A CA 1
ATOM 680 C C . MET A 1 80 ? -7.706 7.223 21.550 1.00 58.69 80 MET A C 1
ATOM 682 O O . MET A 1 80 ? -6.845 8.014 21.919 1.00 58.69 80 MET A O 1
ATOM 686 N N . ARG A 1 81 ? -8.986 7.590 21.401 1.00 55.94 81 ARG A N 1
ATOM 687 C CA . ARG A 1 81 ? -9.556 8.877 21.839 1.00 55.94 81 ARG A CA 1
ATOM 688 C C . ARG A 1 81 ? -10.081 8.865 23.277 1.00 55.94 81 ARG A C 1
ATOM 690 O O . ARG A 1 81 ? -10.467 9.918 23.785 1.00 55.94 81 ARG A O 1
ATOM 697 N N . TYR A 1 82 ? -10.107 7.710 23.935 1.00 49.81 82 TYR A N 1
ATOM 698 C CA . TYR A 1 82 ? -10.588 7.576 25.298 1.00 49.81 82 TYR A CA 1
ATOM 699 C C . TYR A 1 82 ? -9.436 7.937 26.227 1.00 49.81 82 TYR A C 1
ATOM 701 O O . TYR A 1 82 ? -8.634 7.094 26.621 1.00 49.81 82 TYR A O 1
ATOM 709 N N . LYS A 1 83 ? -9.363 9.220 26.592 1.00 56.72 83 LYS A N 1
ATOM 710 C CA . LYS A 1 83 ? -8.756 9.595 27.871 1.00 56.72 83 LYS A CA 1
ATOM 711 C C . LYS A 1 83 ? -9.462 8.722 28.919 1.00 56.72 83 LYS A C 1
ATOM 713 O O . LYS A 1 83 ? -10.697 8.728 28.905 1.00 56.72 83 LYS A O 1
ATOM 718 N N . PRO A 1 84 ? -8.761 7.933 29.752 1.00 49.91 84 PRO A N 1
ATOM 719 C CA . PRO A 1 84 ? -9.444 7.147 30.765 1.00 49.91 84 PRO A CA 1
ATOM 720 C C . PRO A 1 84 ? -10.253 8.133 31.606 1.00 49.91 84 PRO A C 1
ATOM 722 O O . PRO A 1 84 ? -9.685 9.016 32.247 1.00 49.91 84 PRO A O 1
ATOM 725 N N . ARG A 1 85 ? -11.587 8.054 31.539 1.00 58.38 85 ARG A N 1
ATOM 726 C CA . ARG A 1 85 ? -12.397 8.580 32.632 1.00 58.38 85 ARG A CA 1
ATOM 727 C C . ARG A 1 85 ? -12.001 7.720 33.813 1.00 58.38 85 ARG A C 1
ATOM 729 O O . ARG A 1 85 ? -12.325 6.532 33.806 1.00 58.38 85 ARG A O 1
ATOM 736 N N . LEU A 1 86 ? -11.234 8.300 34.738 1.00 67.19 86 LEU A N 1
ATOM 737 C CA . LEU A 1 86 ? -11.131 7.740 36.074 1.00 67.19 86 LEU A CA 1
ATOM 738 C C . LEU A 1 86 ? -12.560 7.469 36.518 1.00 67.19 86 LEU A C 1
ATOM 740 O O . LEU A 1 86 ? -13.438 8.320 36.353 1.00 67.19 86 LEU A O 1
ATOM 744 N N . THR A 1 87 ? -12.803 6.239 36.942 1.00 69.81 87 THR A N 1
ATOM 745 C CA . THR A 1 87 ? -14.109 5.890 37.489 1.00 69.81 87 THR A CA 1
ATOM 746 C C . THR A 1 87 ? -14.390 6.801 38.684 1.00 69.81 87 THR A C 1
ATOM 748 O O . THR A 1 87 ? -13.449 7.190 39.373 1.00 69.81 87 THR A O 1
ATOM 751 N N . ASP A 1 88 ? -15.652 7.163 38.933 1.00 72.31 88 ASP A N 1
ATOM 752 C CA . ASP A 1 88 ? -16.007 8.086 40.029 1.00 72.31 88 ASP A CA 1
ATOM 753 C C . ASP A 1 88 ? -15.400 7.617 41.367 1.00 72.31 88 ASP A C 1
ATOM 755 O O . ASP A 1 88 ? -14.853 8.403 42.129 1.00 72.31 88 ASP A O 1
ATOM 759 N N . THR A 1 89 ? -15.318 6.297 41.565 1.00 72.81 89 THR A N 1
ATOM 760 C CA . THR A 1 89 ? -14.663 5.658 42.716 1.00 72.81 89 THR A CA 1
ATOM 761 C C . THR A 1 89 ? -13.151 5.911 42.818 1.00 72.81 89 THR A C 1
ATOM 763 O O . THR A 1 89 ? -12.596 5.896 43.914 1.00 72.81 89 THR A O 1
ATOM 766 N N . GLU A 1 90 ? -12.443 6.082 41.704 1.00 80.44 90 GLU A N 1
ATOM 767 C CA . GLU A 1 90 ? -11.018 6.440 41.700 1.00 80.44 90 GLU A CA 1
ATOM 768 C C . GLU A 1 90 ? -10.815 7.943 41.897 1.00 80.44 90 GLU A C 1
ATOM 770 O O . GLU A 1 90 ? -9.846 8.340 42.542 1.00 80.44 90 GLU A O 1
ATOM 775 N N . MET A 1 91 ? -11.740 8.766 41.399 1.00 80.06 91 MET A N 1
ATOM 776 C CA . MET A 1 91 ? -11.768 10.203 41.667 1.00 80.06 91 MET A CA 1
ATOM 777 C C . MET A 1 91 ? -11.983 10.484 43.161 1.00 80.06 91 MET A C 1
ATOM 779 O O . MET A 1 91 ? -11.185 11.207 43.751 1.00 80.06 91 MET A O 1
ATOM 783 N N . ASP A 1 92 ? -12.950 9.808 43.790 1.00 82.12 92 ASP A N 1
ATOM 784 C CA . ASP A 1 92 ? -13.213 9.905 45.233 1.00 82.12 92 ASP A CA 1
ATOM 785 C C . ASP A 1 92 ? -11.990 9.495 46.066 1.00 82.12 92 ASP A C 1
ATOM 787 O O . ASP A 1 92 ? -11.694 10.083 47.105 1.00 82.12 92 ASP A O 1
ATOM 791 N N . LYS A 1 93 ? -11.235 8.484 45.612 1.00 85.81 93 LYS A N 1
ATOM 792 C CA . LYS A 1 93 ? -10.000 8.049 46.285 1.00 85.81 93 LYS A CA 1
ATOM 793 C C . LYS A 1 93 ? -8.883 9.080 46.173 1.00 85.81 93 LYS A C 1
ATOM 795 O O . LYS A 1 93 ? -8.136 9.247 47.133 1.00 85.81 93 LYS A O 1
ATOM 800 N N . LEU A 1 94 ? -8.744 9.745 45.027 1.00 84.50 94 LEU A N 1
ATOM 801 C CA . LEU A 1 94 ? -7.755 10.809 44.850 1.00 84.50 94 LEU A CA 1
ATOM 802 C C . LEU A 1 94 ? -8.115 12.035 45.689 1.00 84.50 94 LEU A C 1
ATOM 804 O O . LEU A 1 94 ? -7.244 12.571 46.369 1.00 84.50 94 LEU A O 1
ATOM 808 N N . GLU A 1 95 ? -9.393 12.406 45.727 1.00 87.25 95 GLU A N 1
ATOM 809 C CA . GLU A 1 95 ? -9.885 13.511 46.549 1.00 87.25 95 GLU A CA 1
ATOM 810 C C . GLU A 1 95 ? -9.730 13.210 48.049 1.00 87.25 95 GLU A C 1
ATOM 812 O O . GLU A 1 95 ? -9.266 14.055 48.819 1.00 87.25 95 GLU A O 1
ATOM 817 N N . ALA A 1 96 ? -9.997 11.970 48.474 1.00 88.19 96 ALA A N 1
ATOM 818 C CA . ALA A 1 96 ? -9.755 11.527 49.846 1.00 88.19 96 ALA A CA 1
ATOM 819 C C . ALA A 1 96 ? -8.259 11.530 50.219 1.00 88.19 96 ALA A C 1
ATOM 821 O O . ALA A 1 96 ? -7.906 11.913 51.338 1.00 88.19 96 ALA A O 1
ATOM 822 N N . LEU A 1 97 ? -7.368 11.137 49.300 1.00 91.00 97 LEU A N 1
ATOM 823 C CA . LEU A 1 97 ? -5.916 11.164 49.522 1.00 91.00 97 LEU A CA 1
ATOM 824 C C . LEU A 1 97 ? -5.378 12.595 49.622 1.00 91.00 97 LEU A C 1
ATOM 826 O O . LEU A 1 97 ? -4.572 12.884 50.506 1.00 91.00 97 LEU A O 1
ATOM 830 N N . GLU A 1 98 ? -5.848 13.494 48.761 1.00 91.56 98 GLU A N 1
ATOM 831 C CA . GLU A 1 98 ? -5.462 14.904 48.779 1.00 91.56 98 GLU A CA 1
ATOM 832 C C . GLU A 1 98 ? -5.958 15.599 50.057 1.00 91.56 98 GLU A C 1
ATOM 834 O O . GLU A 1 98 ? -5.201 16.298 50.737 1.00 91.56 98 GLU A O 1
ATOM 839 N N . THR A 1 99 ? -7.191 15.301 50.473 1.00 88.44 99 THR A N 1
ATOM 840 C CA . THR A 1 99 ? -7.765 15.802 51.731 1.00 88.44 99 THR A CA 1
ATOM 841 C C . THR A 1 99 ? -6.997 15.283 52.951 1.00 88.44 99 THR A C 1
ATOM 843 O O . THR A 1 99 ? -6.717 16.046 53.882 1.00 88.44 99 THR A O 1
ATOM 846 N N . SER A 1 100 ? -6.593 14.006 52.948 1.00 86.94 100 SER A N 1
ATOM 847 C CA . SER A 1 100 ? -5.783 13.408 54.019 1.00 86.94 100 SER A CA 1
ATOM 848 C C . SER A 1 100 ? -4.378 14.012 54.099 1.00 86.94 100 SER A C 1
ATOM 850 O O . SER A 1 100 ? -3.857 14.208 55.197 1.00 86.94 100 SER A O 1
ATOM 852 N N . HIS A 1 101 ? -3.751 14.313 52.962 1.00 92.50 101 HIS A N 1
ATOM 853 C CA . HIS A 1 101 ? -2.431 14.937 52.937 1.00 92.50 101 HIS A CA 1
ATOM 854 C C . HIS A 1 101 ? -2.480 16.365 53.502 1.00 92.50 101 HIS A C 1
ATOM 856 O O . HIS A 1 101 ? -1.714 16.709 54.405 1.00 92.50 101 HIS A O 1
ATOM 862 N N . ASN A 1 102 ? -3.444 17.170 53.047 1.00 90.44 102 ASN A N 1
ATOM 863 C CA . ASN A 1 102 ? -3.593 18.564 53.471 1.00 90.44 102 ASN A CA 1
ATOM 864 C C . ASN A 1 102 ? -3.929 18.685 54.966 1.00 90.44 102 ASN A C 1
ATOM 866 O O . ASN A 1 102 ? -3.376 19.528 55.675 1.00 90.44 102 ASN A O 1
ATOM 870 N N . THR A 1 103 ? -4.785 17.804 55.491 1.00 84.38 103 THR A N 1
ATOM 871 C CA . THR A 1 103 ? -5.091 17.761 56.932 1.00 84.38 103 THR A CA 1
ATOM 872 C C . THR A 1 103 ? -3.888 17.337 57.774 1.00 84.38 103 THR A C 1
ATOM 874 O O . THR A 1 103 ? -3.671 17.887 58.860 1.00 84.38 103 THR A O 1
ATOM 877 N N . GLN A 1 104 ? -3.060 16.415 57.281 1.00 92.44 104 GLN A N 1
ATOM 878 C CA . GLN A 1 104 ? -1.848 15.995 57.979 1.00 92.44 104 GLN A CA 1
ATOM 879 C C . GLN A 1 104 ? -0.786 17.105 58.021 1.00 92.44 104 GLN A C 1
ATOM 881 O O . GLN A 1 104 ? -0.144 17.290 59.059 1.00 92.44 104 GLN A O 1
ATOM 886 N N . GLU A 1 105 ? -0.630 17.888 56.952 1.00 91.12 105 GLU A N 1
ATOM 887 C CA . GLU A 1 105 ? 0.257 19.058 56.948 1.00 91.12 105 GLU A CA 1
ATOM 888 C C . GLU A 1 105 ? -0.211 20.154 57.910 1.00 91.12 105 GLU A C 1
ATOM 890 O O . GLU A 1 105 ? 0.580 20.636 58.725 1.00 91.12 105 GLU A O 1
ATOM 895 N N . LEU A 1 106 ? -1.505 20.485 57.906 1.00 84.94 106 LEU A N 1
ATOM 896 C CA . LEU A 1 106 ? -2.077 21.457 58.844 1.00 84.94 106 LEU A CA 1
ATOM 897 C C . LEU A 1 106 ? -1.888 21.025 60.305 1.00 84.94 106 LEU A C 1
ATOM 899 O O . LEU A 1 106 ? -1.562 21.841 61.170 1.00 84.94 106 LEU A O 1
ATOM 903 N N . SER A 1 107 ? -2.032 19.729 60.582 1.00 86.69 107 SER A N 1
ATOM 904 C CA . SER A 1 107 ? -1.793 19.158 61.912 1.00 86.69 107 SER A CA 1
ATOM 905 C C . SER A 1 107 ? -0.330 19.306 62.340 1.00 86.69 107 SER A C 1
ATOM 907 O O . SER A 1 107 ? -0.047 19.665 63.486 1.00 86.69 107 SER A O 1
ATOM 909 N N . ARG A 1 108 ? 0.613 19.076 61.416 1.00 90.69 108 ARG A N 1
ATOM 910 C CA . ARG A 1 108 ? 2.049 19.260 61.665 1.00 90.69 108 ARG A CA 1
ATOM 911 C C . ARG A 1 108 ? 2.383 20.720 61.954 1.00 90.69 108 ARG A C 1
ATOM 913 O O . ARG A 1 108 ? 3.032 20.982 62.964 1.00 90.69 108 ARG A O 1
ATOM 920 N N . LEU A 1 109 ? 1.897 21.660 61.145 1.00 89.06 109 LEU A N 1
ATOM 921 C CA . LEU A 1 109 ? 2.147 23.093 61.342 1.00 89.06 109 LEU A CA 1
ATOM 922 C C . LEU A 1 109 ? 1.581 23.602 62.675 1.00 89.06 109 LEU A C 1
ATOM 924 O O . LEU A 1 109 ? 2.299 24.249 63.437 1.00 89.06 109 LEU A O 1
ATOM 928 N N . ASN A 1 110 ? 0.348 23.227 63.023 1.00 85.44 110 ASN A N 1
ATOM 929 C CA . ASN A 1 110 ? -0.245 23.585 64.316 1.00 85.44 110 ASN A CA 1
ATOM 930 C C . ASN A 1 110 ? 0.540 23.006 65.503 1.00 85.44 110 ASN A C 1
ATOM 932 O O . ASN A 1 110 ? 0.677 23.657 66.540 1.00 85.44 110 ASN A O 1
ATOM 936 N N . SER A 1 111 ? 1.097 21.800 65.358 1.00 87.31 111 SER A N 1
ATOM 937 C CA . SER A 1 111 ? 1.931 21.192 66.400 1.00 87.31 111 SER A CA 1
ATOM 938 C C . SER A 1 111 ? 3.281 21.895 66.596 1.00 87.31 111 SER A C 1
ATOM 940 O O . SER A 1 111 ? 3.818 21.856 67.701 1.00 87.31 111 SER A O 1
ATOM 942 N N . LEU A 1 112 ? 3.815 22.542 65.553 1.00 85.56 112 LEU A N 1
ATOM 943 C CA . LEU A 1 112 ? 5.044 23.337 65.626 1.00 85.56 112 LEU A CA 1
ATOM 944 C C . LEU A 1 112 ? 4.790 24.703 66.267 1.00 85.56 112 LEU A C 1
ATOM 946 O O . LEU A 1 112 ? 5.566 25.114 67.122 1.00 85.56 112 LEU A O 1
ATOM 950 N N . ILE A 1 113 ? 3.677 25.358 65.926 1.00 83.50 113 ILE A N 1
ATOM 951 C CA . ILE A 1 113 ? 3.277 26.640 66.529 1.00 83.50 113 ILE A CA 1
ATOM 952 C C . ILE A 1 113 ? 3.033 26.484 68.034 1.00 83.50 113 ILE A C 1
ATOM 954 O O . ILE A 1 113 ? 3.432 27.340 68.806 1.00 83.50 113 ILE A O 1
ATOM 958 N N . LYS A 1 114 ? 2.422 25.377 68.473 1.00 78.12 114 LYS A N 1
ATOM 959 C CA . LYS A 1 114 ? 2.096 25.146 69.892 1.00 78.12 114 LYS A CA 1
ATOM 960 C C . LYS A 1 114 ? 3.307 24.795 70.774 1.00 78.12 114 LYS A C 1
ATOM 962 O O . LYS A 1 114 ? 3.171 24.755 71.993 1.00 78.12 114 LYS A O 1
ATOM 967 N N . ARG A 1 115 ? 4.458 24.466 70.177 1.00 72.75 115 ARG A N 1
ATOM 968 C CA . ARG A 1 115 ? 5.712 24.171 70.899 1.00 72.75 115 ARG A CA 1
ATOM 969 C C . ARG A 1 115 ? 6.616 25.393 71.077 1.00 72.75 115 ARG A C 1
ATOM 971 O O . ARG A 1 115 ? 7.631 25.256 71.753 1.00 72.75 115 ARG A O 1
ATOM 978 N N . ASN A 1 116 ? 6.271 26.519 70.461 1.00 56.78 116 ASN A N 1
ATOM 979 C CA . ASN A 1 116 ? 6.993 27.785 70.550 1.00 56.78 116 ASN A CA 1
ATOM 980 C C . ASN A 1 116 ? 6.192 28.773 71.404 1.00 56.78 116 ASN A C 1
ATOM 982 O O . ASN A 1 116 ? 6.830 29.594 72.090 1.00 56.78 116 ASN A O 1
#

Secondary structure (DSSP, 8-state):
-HHHHHHHHHHHHHHHHHHHHHHHHS---TTS-HHHHHHHHHHHHHHHHHHHTHHHHHHHHHHHH-HHHHHHHHHHHHHHT------HHHHHHHHHHHHHHHHHHHHHHHHHHTT-

pLDDT: mean 78.26, std 10.61, range [49.81, 92.5]

Organism: NCBI:txid1979941